Protein AF-E8N822-F1 (afdb_monomer_lite)

Secondary structure (DSSP, 8-state):
--HHHHHHHHHHHHHHHHHHHHHHHHHTTTTHHHHHHHHHHHHHHTTGGGT-HHHHHHHHHHHHHHHHHHHH-GGGGHHHHHHHHHHHHHHHHTHHHHH-TTTTHHHHHHHHHHHHHHHHHHHHHHHHTT--HHHHHHHHHHHHHHHHHHHHHHHHHHHHHHTSPPPPP-PPP------

Foldseek 3Di:
DDPLVVLLVLLLVLLVVLLVLLLVVLVCLLVVLVVLVVVLVVCVVVVVCVVCVPVSVQSVVVNVVVVVCCVPPVCVSVVSNVVSVVSNVLSVLSVCCNVPVLVSVVSLVVLLVVLVVQLCCLVVVCVVVVHDPVVSVVSNVSSVVSNVSSVSSNVSSVVSVVVDPPDDPPPPDPPPPDD

Radius of gyration: 23.35 Å; chains: 1; bounding box: 50×26×95 Å

Structure (mmCIF, N/CA/C/O backbone):
data_AF-E8N822-F1
#
_entry.id   AF-E8N822-F1
#
loop_
_atom_site.group_PDB
_atom_site.id
_atom_site.type_symbol
_atom_site.label_atom_id
_atom_site.label_alt_id
_atom_site.label_comp_id
_atom_site.label_asym_id
_atom_site.label_entity_id
_atom_site.label_seq_id
_atom_site.pdbx_PDB_ins_code
_atom_site.Cartn_x
_atom_site.Cartn_y
_atom_site.Cartn_z
_atom_site.occupancy
_atom_site.B_iso_or_equiv
_atom_site.auth_seq_id
_atom_site.auth_comp_id
_atom_site.auth_asym_id
_atom_site.auth_atom_id
_atom_site.pdbx_PDB_model_num
ATOM 1 N N . MET A 1 1 ? -30.751 -0.543 17.422 1.00 50.28 1 MET A N 1
ATOM 2 C CA . MET A 1 1 ? -29.378 -1.079 17.249 1.00 50.28 1 MET A CA 1
ATOM 3 C C . MET A 1 1 ? -28.447 -0.326 18.184 1.00 50.28 1 MET A C 1
ATOM 5 O O . MET A 1 1 ? -28.444 0.896 18.144 1.00 50.28 1 MET A O 1
ATOM 9 N N . THR A 1 2 ? -27.696 -1.016 19.039 1.00 60.34 2 THR A N 1
ATOM 10 C CA . THR A 1 2 ? -26.709 -0.385 19.929 1.00 60.34 2 THR A CA 1
ATOM 11 C C . THR A 1 2 ? -25.609 0.309 19.102 1.00 60.34 2 THR A C 1
ATOM 13 O O . THR A 1 2 ? -25.204 -0.184 18.046 1.00 60.34 2 THR A O 1
ATOM 16 N N . LEU A 1 3 ? -25.144 1.486 19.539 1.00 70.12 3 LEU A N 1
ATOM 17 C CA . LEU A 1 3 ? -24.148 2.295 18.813 1.00 70.12 3 LEU A CA 1
ATOM 18 C C . LEU A 1 3 ? -22.791 1.580 18.656 1.00 70.12 3 LEU A C 1
ATOM 20 O O . LEU A 1 3 ? -22.119 1.754 17.639 1.00 70.12 3 LEU A O 1
ATOM 24 N N . ALA A 1 4 ? -22.407 0.743 19.624 1.00 82.50 4 ALA A N 1
ATOM 25 C CA . ALA A 1 4 ? -21.110 0.064 19.639 1.00 82.50 4 ALA A CA 1
ATOM 26 C C . ALA A 1 4 ? -20.938 -0.983 18.510 1.00 82.50 4 ALA A C 1
ATOM 28 O O . ALA A 1 4 ? -19.967 -0.868 17.759 1.00 82.50 4 ALA A O 1
ATOM 29 N N . PRO A 1 5 ? -21.871 -1.932 18.271 1.00 88.88 5 PRO A N 1
ATOM 30 C CA . PRO A 1 5 ? -21.786 -2.845 17.124 1.00 88.88 5 PRO A CA 1
ATOM 31 C C . PRO A 1 5 ? -21.803 -2.148 15.760 1.00 88.88 5 PRO A C 1
ATOM 33 O O . PRO A 1 5 ? -21.161 -2.605 14.814 1.00 88.88 5 PRO A O 1
ATOM 36 N N . ALA A 1 6 ? -2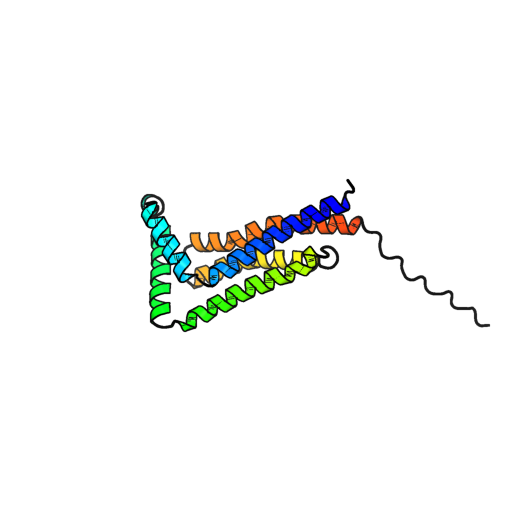2.530 -1.033 15.631 1.00 91.44 6 ALA A N 1
ATOM 37 C CA . ALA A 1 6 ? -22.542 -0.254 14.396 1.00 91.44 6 ALA A CA 1
ATOM 38 C C . ALA A 1 6 ? -21.181 0.412 14.129 1.00 91.44 6 ALA A C 1
ATOM 40 O O . ALA A 1 6 ? -20.682 0.335 13.007 1.00 91.44 6 ALA A O 1
ATOM 41 N N . LEU A 1 7 ? -20.558 1.008 15.152 1.00 93.56 7 LEU A N 1
ATOM 42 C CA . LEU A 1 7 ? -19.207 1.573 15.057 1.00 93.56 7 LEU A CA 1
ATOM 43 C C . LEU A 1 7 ? -18.169 0.497 14.733 1.00 93.56 7 LEU A C 1
ATOM 45 O O . LEU A 1 7 ? -17.368 0.690 13.824 1.00 93.56 7 LEU A O 1
ATOM 49 N N . LEU A 1 8 ? -18.223 -0.650 15.414 1.00 95.56 8 LEU A N 1
ATOM 50 C CA . LEU A 1 8 ? -17.281 -1.746 15.194 1.00 95.56 8 LEU A CA 1
ATOM 51 C C . LEU A 1 8 ? -17.330 -2.273 13.754 1.00 95.56 8 LEU A C 1
ATOM 53 O O . LEU A 1 8 ? -16.283 -2.485 13.148 1.00 95.56 8 LEU A O 1
ATOM 57 N N . ARG A 1 9 ? -18.527 -2.419 13.169 1.00 96.19 9 ARG A N 1
ATOM 58 C CA . ARG A 1 9 ? -18.675 -2.803 11.753 1.00 96.19 9 ARG A CA 1
ATOM 59 C C . ARG A 1 9 ? -18.044 -1.788 10.803 1.00 96.19 9 ARG A C 1
ATOM 61 O O . ARG A 1 9 ? -17.360 -2.190 9.871 1.00 96.19 9 ARG A O 1
ATOM 68 N N . ARG A 1 10 ? -18.238 -0.489 11.047 1.00 97.44 10 ARG A N 1
ATOM 69 C CA . ARG A 1 10 ? -17.645 0.577 10.222 1.00 97.44 10 ARG A CA 1
ATOM 70 C C . ARG A 1 10 ? -16.120 0.601 10.319 1.00 97.44 10 ARG A C 1
ATOM 72 O O . ARG A 1 10 ? -15.458 0.713 9.295 1.00 97.44 10 ARG A O 1
ATOM 79 N N . ILE A 1 11 ? -15.575 0.441 11.528 1.00 98.06 11 ILE A N 1
ATOM 80 C CA . ILE A 1 11 ? -14.126 0.326 11.754 1.00 98.06 11 ILE A CA 1
ATOM 81 C C . ILE A 1 11 ? -13.578 -0.863 10.965 1.00 98.06 11 ILE A C 1
ATOM 83 O O . ILE A 1 11 ? -12.678 -0.689 10.152 1.00 98.06 11 ILE A O 1
ATOM 87 N N . ARG A 1 12 ? -14.164 -2.053 11.146 1.00 98.25 12 ARG A N 1
ATOM 88 C CA . ARG A 1 12 ? -13.728 -3.273 10.455 1.00 98.25 12 ARG A CA 1
ATOM 89 C C . ARG A 1 12 ? -13.819 -3.154 8.941 1.00 98.25 12 ARG A C 1
ATOM 91 O O . ARG A 1 12 ? -12.905 -3.601 8.268 1.00 98.25 12 ARG A O 1
ATOM 98 N N . PHE A 1 13 ? -14.865 -2.520 8.414 1.00 98.50 13 PHE A N 1
ATOM 99 C CA . PHE A 1 13 ? -14.980 -2.259 6.980 1.00 98.50 13 PHE A CA 1
ATOM 100 C C . PHE A 1 13 ? -13.834 -1.378 6.468 1.00 98.50 13 PHE A C 1
ATOM 102 O O . PHE A 1 13 ? -13.158 -1.757 5.519 1.00 98.50 13 PHE A O 1
ATOM 109 N N . CYS A 1 14 ? -13.554 -0.248 7.125 1.00 98.56 14 CYS A N 1
ATOM 110 C CA . CYS A 1 14 ? -12.437 0.618 6.740 1.00 98.56 14 CYS A CA 1
ATOM 111 C C . CYS A 1 14 ? -11.086 -0.102 6.807 1.00 98.56 14 CYS A C 1
ATOM 113 O O . CYS A 1 14 ? -10.284 0.019 5.887 1.00 98.56 14 CYS A O 1
ATOM 115 N N . LEU A 1 15 ? -10.842 -0.874 7.868 1.00 98.56 15 LEU A N 1
ATOM 116 C CA . LEU A 1 15 ? -9.611 -1.652 8.003 1.00 98.56 15 LEU A CA 1
ATOM 117 C C . LEU A 1 15 ? -9.520 -2.764 6.950 1.00 98.56 15 LEU A C 1
ATOM 119 O O . LEU A 1 15 ? -8.447 -2.984 6.404 1.00 98.56 15 LEU A O 1
ATOM 123 N N . ALA A 1 16 ? -10.632 -3.423 6.617 1.00 98.44 16 ALA A N 1
ATOM 124 C CA . ALA A 1 16 ? -10.675 -4.449 5.579 1.00 98.44 16 ALA A CA 1
ATOM 125 C C . ALA A 1 16 ? -10.363 -3.880 4.189 1.00 98.44 16 ALA A C 1
ATOM 127 O O . ALA A 1 16 ? -9.648 -4.524 3.431 1.00 98.44 16 ALA A O 1
ATOM 128 N N . VAL A 1 17 ? -10.832 -2.667 3.872 1.00 98.31 17 VAL A N 1
ATOM 129 C CA . VAL A 1 17 ? -10.461 -1.968 2.628 1.00 98.31 17 VAL A CA 1
ATOM 130 C C . VAL A 1 17 ? -8.947 -1.755 2.554 1.00 98.31 17 VAL A C 1
ATOM 132 O O . VAL A 1 17 ? -8.344 -2.035 1.522 1.00 98.31 17 VAL A O 1
ATOM 135 N N . VAL A 1 18 ? -8.319 -1.317 3.650 1.00 98.38 18 VAL A N 1
ATOM 136 C CA . VAL A 1 18 ? -6.859 -1.113 3.711 1.00 98.38 18 VAL A CA 1
ATOM 137 C C . VAL A 1 18 ? -6.110 -2.437 3.570 1.00 98.38 18 VAL A C 1
ATOM 139 O O . VAL A 1 18 ? -5.176 -2.527 2.781 1.00 98.38 18 VAL A O 1
ATOM 142 N N . VAL A 1 19 ? -6.541 -3.475 4.292 1.00 98.56 19 VAL A N 1
ATOM 143 C CA . VAL A 1 19 ? -5.959 -4.822 4.202 1.00 98.56 19 VAL A CA 1
ATOM 144 C C . VAL A 1 19 ? -6.061 -5.363 2.782 1.00 98.56 19 VAL A C 1
ATOM 146 O O . VAL A 1 19 ? -5.067 -5.840 2.252 1.00 98.56 19 VAL A O 1
ATOM 149 N N . LEU A 1 20 ? -7.223 -5.248 2.136 1.00 98.25 20 LEU A N 1
ATOM 150 C CA . LEU A 1 20 ? -7.397 -5.703 0.760 1.00 98.25 20 LEU A CA 1
ATOM 151 C C . LEU A 1 20 ? -6.499 -4.927 -0.208 1.00 98.25 20 LEU A C 1
ATOM 153 O O . LEU A 1 20 ? -5.875 -5.542 -1.063 1.00 98.25 20 LEU A O 1
ATOM 157 N N . GLY A 1 21 ? -6.385 -3.606 -0.048 1.00 97.56 21 GLY A N 1
ATOM 158 C CA . GLY A 1 21 ? -5.472 -2.789 -0.849 1.00 97.56 21 GLY A CA 1
ATOM 159 C C . GLY A 1 21 ? -4.012 -3.222 -0.701 1.00 97.56 21 GLY A C 1
ATOM 160 O O . GLY A 1 21 ? -3.321 -3.379 -1.703 1.00 97.56 21 GLY A O 1
ATOM 161 N N . LEU A 1 22 ? -3.561 -3.490 0.529 1.00 97.94 22 LEU A N 1
ATOM 162 C CA . LEU A 1 22 ? -2.219 -4.016 0.801 1.00 97.94 22 LEU A CA 1
ATOM 163 C C . LEU A 1 22 ? -2.006 -5.402 0.185 1.00 97.94 22 LEU A C 1
ATOM 165 O O . LEU A 1 22 ? -0.950 -5.651 -0.384 1.00 97.94 22 LEU A O 1
ATOM 169 N N . LEU A 1 23 ? -2.996 -6.294 0.281 1.00 98.06 23 LEU A N 1
ATOM 170 C CA . LEU A 1 23 ? -2.918 -7.629 -0.313 1.00 98.06 23 LEU A CA 1
ATOM 171 C C . LEU A 1 23 ? -2.823 -7.554 -1.835 1.00 98.06 23 LEU A C 1
ATOM 173 O O . LEU A 1 23 ? -1.942 -8.186 -2.401 1.00 98.06 23 LEU A O 1
ATOM 177 N N . VAL A 1 24 ? -3.688 -6.769 -2.485 1.00 96.50 24 VAL A N 1
ATOM 178 C CA . VAL A 1 24 ? -3.646 -6.586 -3.943 1.00 96.50 24 VAL A CA 1
ATOM 179 C C . VAL A 1 24 ? -2.300 -5.994 -4.345 1.00 96.50 24 VAL A C 1
ATOM 181 O O . VAL A 1 24 ? -1.595 -6.619 -5.122 1.00 96.50 24 VAL A O 1
ATOM 184 N N . SER A 1 25 ? -1.898 -4.872 -3.742 1.00 93.56 25 SER A N 1
ATOM 185 C CA . SER A 1 25 ? -0.617 -4.212 -4.032 1.00 93.56 25 SER A CA 1
ATOM 186 C C . SER A 1 25 ? 0.600 -5.111 -3.795 1.00 93.56 25 SER A C 1
ATOM 188 O O . SER A 1 25 ? 1.599 -4.990 -4.499 1.00 93.56 25 SER A O 1
ATOM 190 N N . GLY A 1 26 ? 0.553 -5.977 -2.781 1.00 95.19 26 GLY A N 1
ATOM 191 C CA . GLY A 1 26 ? 1.619 -6.931 -2.495 1.00 95.19 26 GLY A CA 1
ATOM 192 C C . GLY A 1 26 ? 1.659 -8.060 -3.516 1.00 95.19 26 GLY A C 1
ATOM 193 O O . GLY A 1 26 ? 2.717 -8.364 -4.052 1.00 95.19 26 GLY A O 1
ATOM 194 N N . VAL A 1 27 ? 0.510 -8.667 -3.812 1.00 96.38 27 VAL A N 1
ATOM 195 C CA . VAL A 1 27 ? 0.423 -9.811 -4.729 1.00 96.38 27 VAL A CA 1
ATOM 196 C C . VAL A 1 27 ? 0.798 -9.421 -6.157 1.00 96.38 27 VAL A C 1
ATOM 198 O O . VAL A 1 27 ? 1.497 -10.194 -6.804 1.00 96.38 27 VAL A O 1
ATOM 201 N N . THR A 1 28 ? 0.430 -8.222 -6.619 1.00 94.62 28 THR A N 1
ATOM 202 C CA . THR A 1 28 ? 0.793 -7.706 -7.955 1.00 94.62 28 THR A CA 1
ATOM 203 C C . THR A 1 28 ? 2.304 -7.533 -8.147 1.00 94.62 28 THR A C 1
ATOM 205 O O . THR A 1 28 ? 2.795 -7.492 -9.270 1.00 94.62 28 THR A O 1
ATOM 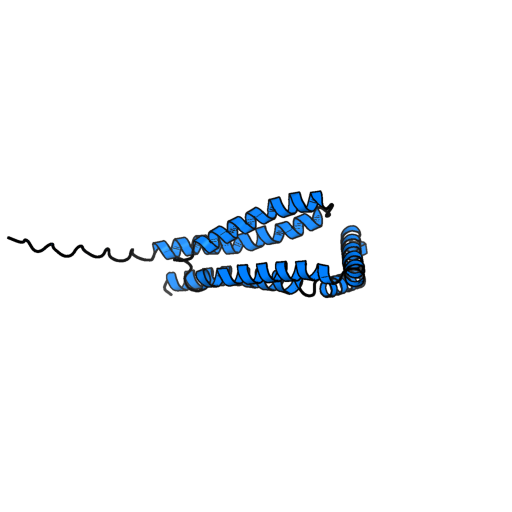208 N N . ALA A 1 29 ? 3.087 -7.464 -7.063 1.00 94.38 29 ALA A N 1
ATOM 209 C CA . ALA A 1 29 ? 4.543 -7.373 -7.162 1.00 94.38 29 ALA A CA 1
ATOM 210 C C . ALA A 1 29 ? 5.220 -8.714 -7.513 1.00 94.38 29 ALA A C 1
ATOM 212 O O . ALA A 1 29 ? 6.372 -8.692 -7.942 1.00 94.38 29 ALA A O 1
ATOM 213 N N . PHE A 1 30 ? 4.532 -9.857 -7.371 1.00 94.56 30 PHE A N 1
ATOM 214 C CA . PHE A 1 30 ? 5.069 -11.162 -7.781 1.00 94.56 30 PHE A CA 1
ATOM 215 C C . PHE A 1 30 ? 5.125 -11.304 -9.316 1.00 94.56 30 PHE A C 1
ATOM 217 O O . PHE A 1 30 ? 6.220 -11.491 -9.844 1.00 94.56 30 PHE A O 1
ATOM 224 N N . PRO A 1 31 ? 4.011 -11.173 -10.068 1.00 95.12 31 PRO A N 1
ATOM 225 C CA . PRO A 1 31 ? 4.012 -11.251 -11.530 1.00 95.12 31 PRO A CA 1
ATOM 226 C C . PRO A 1 31 ? 4.178 -9.868 -12.186 1.00 95.12 31 PRO A C 1
ATOM 228 O O . PRO A 1 31 ? 3.517 -9.567 -13.180 1.00 95.12 31 PRO A O 1
ATOM 231 N N . LEU A 1 32 ? 5.020 -8.990 -11.621 1.00 94.38 32 LEU A N 1
ATOM 232 C CA . LEU A 1 32 ? 5.131 -7.592 -12.065 1.00 94.38 32 LEU A CA 1
ATOM 233 C C . LEU A 1 32 ? 5.414 -7.481 -13.572 1.00 94.38 32 LEU A C 1
ATOM 235 O O . LEU A 1 32 ? 4.883 -6.602 -14.250 1.00 94.38 32 LEU A O 1
ATOM 239 N N . ARG A 1 33 ? 6.251 -8.378 -14.100 1.00 94.31 33 ARG A N 1
ATOM 240 C CA . ARG A 1 33 ? 6.618 -8.413 -15.517 1.00 94.31 33 ARG A CA 1
ATOM 241 C C . ARG A 1 33 ? 5.420 -8.777 -16.391 1.00 94.31 33 ARG A C 1
ATOM 243 O O . ARG A 1 33 ? 5.134 -8.079 -17.363 1.00 94.31 33 ARG A O 1
ATOM 250 N N . GLU A 1 34 ? 4.726 -9.857 -16.055 1.00 93.94 34 GLU A N 1
ATOM 251 C CA . GLU A 1 34 ? 3.576 -10.356 -16.804 1.00 93.94 34 GLU A CA 1
ATOM 252 C C . GLU A 1 34 ? 2.417 -9.356 -16.756 1.00 93.94 34 GLU A C 1
ATOM 254 O O . GLU A 1 34 ? 1.812 -9.062 -17.788 1.00 93.94 34 GLU A O 1
ATOM 259 N N . GLU A 1 35 ? 2.149 -8.775 -15.585 1.00 93.44 35 GLU A N 1
ATOM 260 C CA . GLU A 1 35 ? 1.125 -7.744 -15.413 1.00 93.44 35 GLU A CA 1
ATOM 261 C C . GLU A 1 35 ? 1.439 -6.487 -16.226 1.00 93.44 35 GLU A C 1
ATOM 263 O O . GLU A 1 35 ? 0.547 -5.938 -16.877 1.00 93.44 35 GLU A O 1
ATOM 268 N N . LEU A 1 36 ? 2.701 -6.047 -16.254 1.00 93.81 36 LEU A N 1
ATOM 269 C CA . LEU A 1 36 ? 3.085 -4.877 -17.037 1.00 93.81 36 LEU A CA 1
ATOM 270 C C . LEU A 1 36 ? 3.061 -5.156 -18.546 1.00 93.81 36 LEU A C 1
ATOM 272 O O . LEU A 1 36 ? 2.635 -4.290 -19.311 1.00 93.81 36 LEU A O 1
ATOM 276 N N . SER A 1 37 ? 3.444 -6.362 -18.981 1.00 92.69 37 SER A N 1
ATOM 277 C CA . SER A 1 37 ? 3.291 -6.786 -20.379 1.00 92.69 37 SER A CA 1
ATOM 278 C C . SER A 1 37 ? 1.821 -6.777 -20.794 1.00 92.69 37 SER A C 1
ATOM 280 O O . SER A 1 37 ? 1.480 -6.250 -21.850 1.00 92.69 37 SER A O 1
ATOM 282 N N . PHE A 1 38 ? 0.931 -7.296 -19.947 1.00 93.75 38 PHE A N 1
ATOM 283 C CA . PHE A 1 38 ? -0.506 -7.239 -20.196 1.00 93.75 38 PHE A CA 1
ATOM 284 C C . PHE A 1 38 ? -1.015 -5.790 -20.260 1.00 93.75 38 PHE A C 1
ATOM 286 O O . PHE A 1 38 ? -1.751 -5.430 -21.180 1.00 93.75 38 PHE A O 1
ATOM 293 N N . ALA A 1 39 ? -0.591 -4.930 -19.329 1.00 91.44 39 ALA A N 1
ATOM 294 C CA . ALA A 1 39 ? -0.966 -3.517 -19.319 1.00 91.44 39 ALA A CA 1
ATOM 295 C C . ALA A 1 39 ? -0.507 -2.787 -20.592 1.00 91.44 39 ALA A C 1
ATOM 297 O O . ALA A 1 39 ? -1.283 -2.025 -21.172 1.00 91.44 39 ALA A O 1
ATOM 298 N N . ARG A 1 40 ? 0.717 -3.050 -21.064 1.00 92.88 40 ARG A N 1
ATOM 299 C CA . ARG A 1 40 ? 1.233 -2.545 -22.344 1.00 92.88 40 ARG A CA 1
ATOM 300 C C . ARG A 1 40 ? 0.309 -2.919 -23.500 1.00 92.88 40 ARG A C 1
ATOM 302 O O . ARG A 1 40 ? -0.083 -2.048 -24.279 1.00 92.88 40 ARG A O 1
ATOM 309 N N . ASP A 1 41 ? -0.051 -4.194 -23.601 1.00 91.81 41 ASP A N 1
ATOM 310 C CA . ASP A 1 41 ? -0.854 -4.706 -24.711 1.00 91.81 41 ASP A CA 1
ATOM 311 C C . 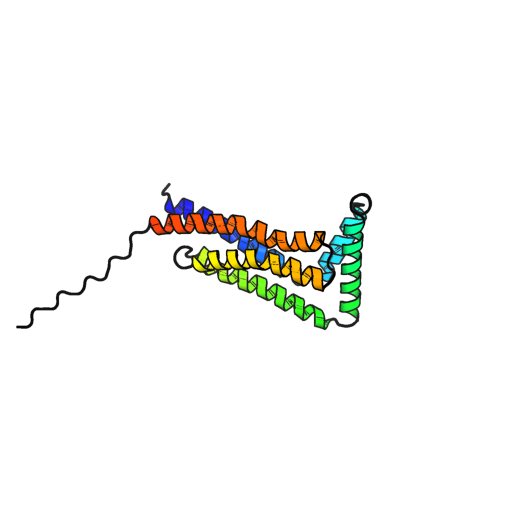ASP A 1 41 ? -2.264 -4.090 -24.704 1.00 91.81 41 ASP A C 1
ATOM 313 O O . ASP A 1 41 ? -2.782 -3.692 -25.751 1.00 91.81 41 ASP A O 1
ATOM 317 N N . VAL A 1 42 ? -2.859 -3.909 -23.521 1.00 93.25 42 VAL A N 1
ATOM 318 C CA . VAL A 1 42 ? -4.146 -3.215 -23.350 1.00 93.25 42 VAL A CA 1
ATOM 319 C C . VAL A 1 42 ? -4.054 -1.740 -23.755 1.00 93.25 42 VAL A C 1
ATOM 321 O O . VAL A 1 42 ? -4.920 -1.249 -24.482 1.00 93.25 42 VAL A O 1
ATOM 324 N N . LEU A 1 43 ? -3.011 -1.018 -23.333 1.00 92.12 43 LEU A N 1
ATOM 325 C CA . LEU A 1 43 ? -2.820 0.393 -23.698 1.00 92.12 43 LEU A CA 1
ATOM 326 C C . LEU A 1 43 ? -2.679 0.585 -25.214 1.00 92.12 43 LEU A C 1
ATOM 328 O O . LEU A 1 43 ? -3.201 1.566 -25.756 1.00 92.12 43 LEU A O 1
ATOM 332 N N . ALA A 1 44 ? -2.012 -0.351 -25.893 1.00 89.44 44 ALA A N 1
ATOM 333 C CA . ALA A 1 44 ? -1.899 -0.367 -27.346 1.00 89.44 44 ALA A CA 1
ATOM 334 C C . ALA A 1 44 ? -3.259 -0.613 -28.021 1.00 89.44 44 ALA A C 1
ATOM 336 O O . ALA A 1 44 ? -3.643 0.145 -28.912 1.00 89.44 44 ALA A O 1
ATOM 337 N N . GLN A 1 45 ? -4.024 -1.611 -27.564 1.00 92.12 45 GLN A N 1
ATOM 338 C CA . GLN A 1 45 ? -5.352 -1.933 -28.111 1.00 92.12 45 GLN A CA 1
ATOM 339 C C . GLN A 1 45 ? -6.356 -0.786 -27.955 1.00 92.12 45 GLN A C 1
ATOM 341 O O . GLN A 1 45 ? -7.152 -0.526 -28.855 1.00 92.12 45 GLN A O 1
ATOM 346 N N . LEU A 1 46 ? -6.306 -0.074 -26.828 1.00 92.44 46 LEU A N 1
ATOM 347 C CA . LEU A 1 46 ? -7.175 1.069 -26.546 1.00 92.44 46 LEU A CA 1
ATOM 348 C C . LEU A 1 46 ? -6.702 2.376 -27.207 1.00 92.44 46 LEU A C 1
ATOM 350 O O . LEU A 1 46 ? -7.337 3.413 -27.027 1.00 92.44 46 LEU A O 1
ATOM 354 N N . ASN A 1 47 ? -5.595 2.349 -27.958 1.00 89.50 47 ASN A N 1
ATOM 355 C CA . ASN A 1 47 ? -4.980 3.512 -28.600 1.00 89.50 47 ASN A CA 1
ATOM 356 C C . ASN A 1 47 ? -4.761 4.700 -27.637 1.00 89.50 47 ASN A C 1
ATOM 358 O O . ASN A 1 47 ? -4.888 5.871 -28.014 1.00 89.50 47 ASN A O 1
ATOM 362 N N . VAL A 1 48 ? -4.409 4.413 -26.376 1.00 89.50 48 VAL A N 1
ATOM 363 C CA . VAL A 1 48 ? -4.205 5.443 -25.336 1.00 89.50 48 VAL A CA 1
ATOM 364 C C . VAL A 1 48 ? -3.062 6.387 -25.708 1.00 89.50 48 VAL A C 1
ATOM 366 O O . VAL A 1 48 ? -3.075 7.556 -25.326 1.00 89.50 48 VAL A O 1
ATOM 369 N N . GLY A 1 49 ? -2.113 5.918 -26.524 1.00 86.62 49 GLY A N 1
ATOM 370 C CA . GLY A 1 49 ? -0.992 6.716 -27.023 1.00 86.62 49 GLY A CA 1
ATOM 371 C C . GLY A 1 49 ? -1.416 7.948 -27.829 1.00 86.62 49 GLY A C 1
ATOM 372 O O . GLY A 1 49 ? -0.659 8.911 -27.887 1.00 86.62 49 GLY A O 1
ATOM 373 N N . SER A 1 50 ? -2.633 7.966 -28.383 1.00 88.50 50 SER A N 1
ATOM 374 C CA . SER A 1 50 ? -3.187 9.147 -29.062 1.00 88.50 50 SER A CA 1
ATOM 375 C C . SER A 1 50 ? -3.547 10.294 -28.108 1.00 88.50 50 SER A C 1
ATOM 377 O O . SER A 1 50 ? -3.541 11.453 -28.517 1.00 88.50 50 SER A O 1
ATOM 379 N N . VAL A 1 51 ? -3.829 9.987 -26.837 1.00 91.06 51 VAL A N 1
ATOM 380 C CA . VAL A 1 51 ? -4.241 10.960 -25.811 1.00 91.06 51 VAL A CA 1
ATOM 381 C C . VAL A 1 51 ? -3.115 11.221 -24.811 1.00 91.06 51 VAL A C 1
ATOM 383 O O . VAL A 1 51 ? -2.869 12.363 -24.432 1.00 91.06 51 VAL A O 1
ATOM 386 N N . LEU A 1 52 ? -2.412 10.168 -24.384 1.00 91.56 52 LEU A N 1
ATOM 387 C CA . LEU A 1 52 ? -1.353 10.212 -23.374 1.00 91.56 52 LEU A CA 1
ATOM 388 C C . LEU A 1 52 ? -0.075 9.517 -23.882 1.00 91.56 52 LEU A C 1
ATOM 390 O O . LEU A 1 52 ? 0.344 8.502 -23.316 1.00 91.56 52 LEU A O 1
ATOM 394 N N . PRO A 1 53 ? 0.586 10.058 -24.924 1.00 91.31 53 PRO A N 1
ATOM 395 C CA . PRO A 1 53 ? 1.755 9.426 -25.540 1.00 91.31 53 PRO A CA 1
ATOM 396 C C . PRO A 1 53 ? 2.903 9.206 -24.548 1.00 91.31 53 PRO A C 1
ATOM 398 O O . PRO A 1 53 ? 3.542 8.158 -24.570 1.00 91.31 53 PRO A O 1
ATOM 401 N N . GLY A 1 54 ? 3.129 10.149 -23.626 1.00 91.25 54 GLY A N 1
ATOM 402 C CA . GLY A 1 54 ? 4.183 10.031 -22.613 1.00 91.25 54 GLY A CA 1
ATOM 403 C C . GLY A 1 54 ? 3.946 8.907 -21.599 1.00 91.25 54 GLY A C 1
ATOM 404 O O . GLY A 1 54 ? 4.901 8.261 -21.177 1.00 91.25 54 GLY A O 1
ATOM 405 N N . ALA A 1 55 ? 2.687 8.634 -21.238 1.00 89.38 55 ALA A N 1
ATOM 406 C CA . ALA A 1 55 ? 2.356 7.551 -20.312 1.00 89.38 55 ALA A CA 1
ATOM 407 C C . ALA A 1 55 ? 2.576 6.180 -20.963 1.00 89.38 55 ALA A C 1
ATOM 409 O O . ALA A 1 55 ? 3.189 5.307 -20.357 1.00 89.38 55 ALA A O 1
ATOM 410 N N . VAL A 1 56 ? 2.135 6.016 -22.215 1.00 93.19 56 VAL A N 1
ATOM 411 C CA . VAL A 1 56 ? 2.357 4.778 -22.978 1.00 93.19 56 VAL A CA 1
ATOM 412 C C . VAL A 1 56 ? 3.843 4.554 -23.235 1.00 93.19 56 VAL A C 1
ATOM 414 O O . VAL A 1 56 ? 4.331 3.448 -23.025 1.00 93.19 56 VAL A O 1
ATOM 417 N N . TRP A 1 57 ? 4.582 5.601 -23.616 1.00 94.25 57 TRP A N 1
ATOM 418 C CA . TRP A 1 57 ? 6.033 5.508 -23.775 1.00 94.25 57 TRP A CA 1
ATOM 419 C C . TRP A 1 57 ? 6.717 5.046 -22.485 1.00 94.25 57 TRP A C 1
ATOM 421 O O . TRP A 1 57 ? 7.539 4.135 -22.527 1.00 94.25 57 TRP A O 1
ATOM 431 N N . TRP A 1 58 ? 6.347 5.623 -21.338 1.00 95.00 58 TRP A N 1
ATOM 432 C CA . TRP A 1 58 ? 6.929 5.237 -20.055 1.00 95.00 58 TRP A CA 1
ATOM 433 C C . TRP A 1 58 ? 6.616 3.783 -19.687 1.00 95.00 58 TRP A C 1
ATOM 435 O O . TRP A 1 58 ? 7.518 3.052 -19.292 1.00 95.00 58 TRP A O 1
ATOM 445 N N . VAL A 1 59 ? 5.370 3.332 -19.869 1.00 94.50 59 VAL A N 1
ATOM 446 C CA . VAL A 1 59 ? 4.993 1.928 -19.624 1.00 94.50 59 VAL A CA 1
ATOM 447 C C . VAL A 1 59 ? 5.793 0.977 -20.516 1.00 94.50 59 VAL A C 1
ATOM 449 O O . VAL A 1 59 ? 6.314 -0.018 -20.015 1.00 94.50 59 VAL A O 1
ATOM 452 N N . ASN A 1 60 ? 5.956 1.302 -21.803 1.00 95.19 60 ASN A N 1
ATOM 453 C CA . ASN A 1 60 ? 6.777 0.511 -22.724 1.00 95.19 60 ASN A CA 1
ATOM 454 C C . ASN A 1 60 ? 8.237 0.454 -22.265 1.00 95.19 60 ASN A C 1
ATOM 456 O O . ASN A 1 60 ? 8.814 -0.627 -22.206 1.00 95.19 60 ASN A O 1
ATOM 460 N N . HIS A 1 61 ? 8.805 1.598 -21.878 1.00 96.00 61 HIS A N 1
ATOM 461 C CA . HIS A 1 61 ? 10.183 1.692 -21.409 1.00 96.00 61 HIS A CA 1
ATOM 462 C C . HIS A 1 61 ? 10.434 0.834 -20.159 1.00 96.00 61 HIS A C 1
ATOM 464 O O . HIS A 1 61 ? 11.439 0.129 -20.076 1.00 96.00 61 HIS A O 1
ATOM 470 N N . VAL A 1 62 ? 9.506 0.846 -19.196 1.00 96.06 62 VAL A N 1
ATOM 471 C CA . VAL A 1 62 ? 9.604 -0.000 -17.997 1.00 96.06 62 VAL A CA 1
ATOM 472 C C . VAL A 1 62 ? 9.443 -1.481 -18.359 1.00 96.06 62 VAL A C 1
ATOM 474 O O . VAL A 1 62 ? 10.205 -2.300 -17.852 1.00 96.06 62 VAL A O 1
ATOM 477 N N . ALA A 1 63 ? 8.511 -1.835 -19.252 1.00 96.06 63 ALA A N 1
ATOM 478 C CA . ALA A 1 63 ? 8.318 -3.216 -19.702 1.00 96.06 63 ALA A CA 1
ATOM 479 C C . ALA A 1 63 ? 9.577 -3.782 -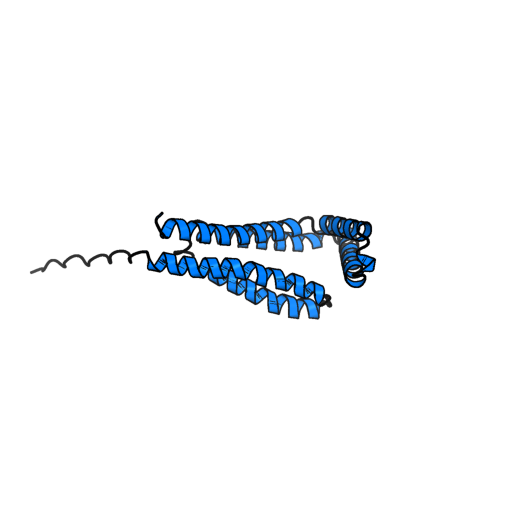20.380 1.00 96.06 63 ALA A C 1
ATOM 481 O O . ALA A 1 63 ? 10.036 -4.859 -20.009 1.00 96.06 63 ALA A O 1
ATOM 482 N N . GLU A 1 64 ? 10.188 -3.023 -21.293 1.00 96.50 64 GLU A N 1
ATOM 483 C CA . GLU A 1 64 ? 11.458 -3.381 -21.938 1.00 96.50 64 GLU A CA 1
ATOM 484 C C . GLU A 1 64 ? 12.588 -3.568 -20.913 1.00 96.50 64 GLU A C 1
ATOM 486 O O . GLU A 1 64 ? 13.356 -4.528 -20.994 1.00 96.50 64 GLU A O 1
ATOM 491 N N . GLY A 1 65 ? 12.670 -2.686 -19.911 1.00 96.12 65 GLY A N 1
ATOM 492 C CA . GLY A 1 65 ? 13.650 -2.792 -18.829 1.00 96.12 65 GLY A CA 1
ATOM 493 C C . GLY A 1 65 ? 13.468 -4.047 -17.969 1.00 96.12 65 GLY A C 1
ATOM 494 O O . GLY A 1 65 ? 14.457 -4.698 -17.617 1.00 96.12 65 GLY A O 1
ATOM 495 N N . LEU A 1 66 ? 12.223 -4.413 -17.650 1.00 96.50 66 LEU A N 1
ATOM 496 C CA . LEU A 1 66 ? 11.911 -5.648 -16.925 1.00 96.50 66 LEU A CA 1
ATOM 497 C C . LEU A 1 66 ? 12.248 -6.890 -17.755 1.00 96.50 66 LEU A C 1
ATOM 499 O O . LEU A 1 66 ? 12.847 -7.817 -17.214 1.00 96.50 66 LEU A O 1
ATOM 503 N N . ASP A 1 67 ? 11.923 -6.900 -19.050 1.00 97.00 67 ASP A N 1
ATOM 504 C CA . ASP A 1 67 ? 12.246 -8.004 -19.959 1.00 97.00 67 ASP A CA 1
ATOM 505 C C . ASP A 1 67 ? 13.762 -8.222 -20.062 1.00 97.00 67 ASP A C 1
ATOM 507 O O . ASP A 1 67 ? 14.246 -9.326 -19.801 1.00 97.00 67 ASP A O 1
ATOM 511 N N . ALA A 1 68 ? 14.523 -7.161 -20.346 1.00 97.81 68 ALA A N 1
ATOM 512 C CA . ALA A 1 68 ? 15.979 -7.232 -20.458 1.00 97.81 68 ALA A CA 1
ATOM 513 C C . ALA A 1 68 ? 16.647 -7.657 -19.138 1.00 97.81 68 ALA A C 1
ATOM 515 O O . ALA A 1 68 ? 17.601 -8.438 -19.133 1.00 97.81 68 ALA A O 1
ATOM 516 N N . THR A 1 69 ? 16.136 -7.176 -17.999 1.00 97.38 69 THR A N 1
ATOM 517 C CA . THR A 1 69 ? 16.656 -7.555 -16.677 1.00 97.38 69 THR A CA 1
ATOM 518 C C . THR A 1 69 ? 16.321 -9.001 -16.338 1.00 97.38 69 THR A C 1
ATOM 520 O O . THR A 1 69 ? 17.167 -9.698 -15.789 1.00 97.38 69 THR A O 1
ATOM 523 N N . ALA A 1 70 ? 15.120 -9.478 -16.663 1.00 95.81 70 ALA A N 1
ATOM 524 C CA . ALA A 1 70 ? 14.728 -10.861 -16.413 1.00 95.81 70 ALA A CA 1
ATOM 525 C C . ALA A 1 70 ? 15.550 -11.853 -17.252 1.00 95.81 70 ALA A C 1
ATOM 527 O O . ALA A 1 70 ? 15.868 -12.937 -16.768 1.00 95.81 70 ALA A O 1
ATOM 528 N N . GLU A 1 71 ? 15.919 -11.479 -18.481 1.00 97.19 71 GLU A N 1
ATOM 529 C CA . GLU A 1 71 ? 16.786 -12.286 -19.344 1.00 97.19 71 GLU A CA 1
ATOM 530 C C . GLU A 1 71 ? 18.234 -12.329 -18.831 1.00 97.19 71 GLU A C 1
ATOM 532 O O . GLU A 1 71 ? 18.822 -13.405 -18.723 1.00 97.19 71 GLU A O 1
ATOM 537 N N . ALA A 1 72 ? 18.807 -11.175 -18.474 1.00 98.25 72 ALA A N 1
ATOM 538 C CA . ALA A 1 72 ? 20.212 -11.084 -18.076 1.00 98.25 72 ALA A CA 1
ATOM 539 C C . ALA A 1 72 ? 20.467 -11.431 -16.595 1.00 98.25 72 ALA A C 1
ATOM 541 O O . ALA A 1 72 ? 21.498 -12.014 -16.255 1.00 98.25 72 ALA A O 1
ATOM 542 N N . TYR A 1 73 ? 19.544 -11.064 -15.704 1.00 97.62 73 TYR A N 1
ATOM 543 C CA . TYR A 1 73 ? 19.698 -11.103 -14.246 1.00 97.62 73 TYR A CA 1
ATOM 544 C C . TYR A 1 73 ? 18.388 -11.497 -13.530 1.00 97.62 73 TYR A C 1
ATOM 546 O O . TYR A 1 73 ? 17.869 -10.732 -12.710 1.00 97.62 73 TYR A O 1
ATOM 554 N N . PRO A 1 74 ? 17.853 -12.712 -13.761 1.00 95.62 74 PRO A N 1
ATOM 555 C CA . PRO A 1 74 ? 16.546 -13.125 -13.238 1.00 95.62 74 PRO A CA 1
ATOM 556 C C . PRO A 1 74 ? 16.443 -13.075 -11.706 1.00 95.62 74 PRO A C 1
ATOM 558 O O . PRO A 1 74 ? 15.371 -12.826 -11.162 1.00 95.62 74 PRO A O 1
ATOM 561 N N . PHE A 1 75 ? 17.559 -13.251 -10.989 1.00 96.62 75 PHE A N 1
ATOM 562 C CA . PHE A 1 75 ? 17.585 -13.200 -9.523 1.00 96.62 75 PHE A CA 1
ATOM 563 C C . PHE A 1 75 ? 17.206 -11.825 -8.946 1.00 96.62 75 PHE A C 1
ATOM 565 O O . PHE A 1 75 ? 16.868 -11.741 -7.768 1.00 96.62 75 PHE A O 1
ATOM 572 N N . ILE A 1 76 ? 17.249 -10.747 -9.738 1.00 96.56 76 ILE A N 1
ATOM 573 C CA . ILE A 1 76 ? 16.859 -9.402 -9.290 1.00 96.56 76 ILE A CA 1
ATOM 574 C C . ILE A 1 76 ? 15.368 -9.341 -8.931 1.00 96.56 76 ILE A C 1
ATOM 576 O O . ILE A 1 76 ? 15.005 -8.614 -8.005 1.00 96.56 76 ILE A O 1
ATOM 580 N N . ALA A 1 77 ? 14.524 -10.162 -9.570 1.00 95.44 77 ALA A N 1
ATOM 581 C CA . ALA A 1 77 ? 13.106 -10.290 -9.222 1.00 95.44 77 ALA A CA 1
ATOM 582 C C . ALA A 1 77 ? 12.890 -10.764 -7.771 1.00 95.44 77 ALA A C 1
ATOM 584 O O . ALA A 1 77 ? 11.883 -10.440 -7.153 1.00 95.44 77 ALA A O 1
ATOM 585 N N . TYR A 1 78 ? 13.877 -11.409 -7.141 1.00 96.44 78 TYR A N 1
ATOM 586 C CA . TYR A 1 78 ? 13.777 -11.740 -5.718 1.00 96.44 78 TYR A CA 1
ATOM 587 C C . TYR A 1 78 ? 13.613 -10.491 -4.831 1.00 96.44 78 TYR A C 1
ATOM 589 O O . TYR A 1 78 ? 13.010 -10.546 -3.761 1.00 96.44 78 TYR A O 1
ATOM 597 N N . GLY A 1 79 ? 14.097 -9.326 -5.277 1.00 96.19 79 GLY A N 1
ATOM 598 C CA . GLY A 1 79 ? 13.839 -8.053 -4.604 1.00 96.19 79 GLY A CA 1
ATOM 599 C C . GLY A 1 79 ? 12.353 -7.675 -4.582 1.00 96.19 79 GLY A C 1
ATOM 600 O O . GLY A 1 79 ? 11.875 -7.167 -3.566 1.00 96.19 79 GLY A O 1
ATOM 601 N N . THR A 1 80 ? 11.605 -7.952 -5.656 1.00 94.50 80 THR A N 1
ATOM 602 C CA . THR A 1 80 ? 10.155 -7.704 -5.700 1.00 94.50 80 THR A CA 1
ATOM 603 C C . THR A 1 80 ? 9.385 -8.709 -4.850 1.00 94.50 80 THR A C 1
ATOM 605 O O . THR A 1 80 ? 8.415 -8.311 -4.210 1.00 94.50 80 THR A O 1
ATOM 608 N N . ASP A 1 81 ? 9.875 -9.944 -4.705 1.00 97.06 81 ASP A N 1
ATOM 609 C CA . ASP A 1 81 ? 9.296 -10.933 -3.781 1.00 97.06 81 ASP A CA 1
ATOM 610 C C . ASP A 1 81 ? 9.345 -10.455 -2.321 1.00 97.06 81 ASP A C 1
ATOM 612 O O . ASP A 1 81 ? 8.368 -10.577 -1.577 1.00 97.06 81 ASP A O 1
ATOM 616 N N . TRP A 1 82 ? 10.460 -9.849 -1.895 1.00 97.81 82 TRP A N 1
ATOM 617 C CA . TRP A 1 82 ? 10.565 -9.259 -0.554 1.00 97.81 82 TRP A CA 1
ATOM 618 C C . TRP A 1 82 ? 9.636 -8.061 -0.362 1.00 97.81 82 TRP A C 1
ATOM 620 O O . TRP A 1 82 ? 9.063 -7.897 0.718 1.00 97.81 82 TRP A O 1
ATOM 630 N N . LEU A 1 83 ? 9.462 -7.229 -1.393 1.00 95.81 83 LEU A N 1
ATOM 631 C CA . LEU A 1 83 ? 8.511 -6.116 -1.358 1.00 95.81 83 LEU A CA 1
ATOM 632 C C . LEU A 1 83 ? 7.068 -6.623 -1.264 1.00 95.81 83 LEU A C 1
ATOM 634 O O . LEU A 1 83 ? 6.292 -6.100 -0.459 1.00 95.81 83 LEU A O 1
ATOM 638 N N . ALA A 1 84 ? 6.723 -7.664 -2.023 1.00 97.12 84 ALA A N 1
ATOM 639 C CA . ALA A 1 84 ? 5.437 -8.345 -1.944 1.00 97.12 84 ALA A CA 1
ATOM 640 C C . ALA A 1 84 ? 5.198 -8.874 -0.525 1.00 97.12 84 ALA A C 1
ATOM 642 O O . ALA A 1 84 ? 4.194 -8.548 0.114 1.00 97.12 84 ALA A O 1
ATOM 643 N N . PHE A 1 85 ? 6.168 -9.610 0.022 1.00 98.12 85 PHE A N 1
ATOM 644 C CA . PHE A 1 85 ? 6.095 -10.158 1.371 1.00 98.12 85 PHE A CA 1
ATOM 645 C C . PHE A 1 85 ? 5.934 -9.074 2.444 1.00 98.12 85 PHE A C 1
ATOM 647 O O . PHE A 1 85 ? 5.137 -9.243 3.367 1.00 98.12 85 PHE A O 1
ATOM 654 N N . ALA A 1 86 ? 6.619 -7.934 2.312 1.00 97.81 86 ALA A N 1
ATOM 655 C CA . ALA A 1 86 ? 6.458 -6.812 3.231 1.00 97.81 86 ALA A CA 1
ATOM 656 C C . ALA A 1 86 ? 5.005 -6.312 3.264 1.00 97.81 86 ALA A C 1
ATOM 658 O O . ALA A 1 86 ? 4.454 -6.134 4.348 1.00 97.81 86 ALA A O 1
ATOM 659 N N . HIS A 1 87 ? 4.343 -6.161 2.113 1.00 97.88 87 HIS A N 1
ATOM 660 C CA . HIS A 1 87 ? 2.929 -5.770 2.064 1.00 97.88 87 HIS A CA 1
ATOM 661 C C . HIS A 1 87 ? 2.020 -6.798 2.749 1.00 97.88 87 HIS A C 1
ATOM 663 O O . HIS A 1 87 ? 1.132 -6.415 3.514 1.00 97.88 87 HIS A O 1
ATOM 669 N N . LEU A 1 88 ? 2.272 -8.095 2.542 1.00 98.38 88 LEU A N 1
ATOM 670 C CA . LEU A 1 88 ? 1.529 -9.169 3.209 1.00 98.38 88 LEU A CA 1
ATOM 671 C C . LEU A 1 88 ? 1.721 -9.135 4.732 1.00 98.38 88 LEU A C 1
ATOM 673 O O . LEU A 1 88 ? 0.757 -9.285 5.483 1.00 98.38 88 LEU A O 1
ATOM 677 N N . LEU A 1 89 ? 2.946 -8.887 5.201 1.00 98.44 89 LEU A N 1
ATOM 678 C CA . LEU A 1 89 ? 3.254 -8.778 6.627 1.00 98.44 89 LEU A CA 1
ATOM 679 C C . LEU A 1 89 ? 2.596 -7.541 7.256 1.00 98.44 89 LEU A C 1
ATOM 681 O O . LEU A 1 89 ? 2.042 -7.621 8.354 1.00 98.44 89 LEU A O 1
ATOM 685 N N . ILE A 1 90 ? 2.593 -6.409 6.544 1.00 98.12 90 ILE A N 1
ATOM 686 C CA . ILE A 1 90 ? 1.885 -5.190 6.954 1.00 98.12 90 ILE A CA 1
ATOM 687 C C . ILE A 1 90 ? 0.380 -5.472 7.044 1.00 98.12 90 ILE A C 1
ATOM 689 O O . ILE A 1 90 ? -0.241 -5.136 8.051 1.00 98.12 90 ILE A O 1
ATOM 693 N N . ALA A 1 91 ? -0.209 -6.136 6.046 1.00 98.31 91 ALA A N 1
ATOM 694 C CA . ALA A 1 91 ? -1.616 -6.535 6.066 1.00 98.31 91 ALA A CA 1
ATOM 695 C C . ALA A 1 91 ? -1.934 -7.451 7.261 1.00 98.31 91 ALA A C 1
ATOM 697 O O . ALA A 1 91 ? -2.939 -7.249 7.947 1.00 98.31 91 ALA A O 1
ATOM 698 N N . ALA A 1 92 ? -1.052 -8.404 7.573 1.00 98.44 92 ALA A N 1
ATOM 699 C CA . ALA A 1 92 ? -1.191 -9.282 8.731 1.00 98.44 92 ALA A CA 1
ATOM 700 C C . ALA A 1 92 ? -1.170 -8.512 10.065 1.00 98.44 92 ALA A C 1
ATOM 702 O O . ALA A 1 92 ? -1.926 -8.847 10.978 1.00 98.44 92 ALA A O 1
ATOM 703 N N . ALA A 1 93 ? -0.391 -7.431 10.182 1.00 98.19 93 ALA A N 1
ATOM 704 C CA . ALA A 1 93 ? -0.377 -6.594 11.386 1.00 98.19 93 ALA A CA 1
ATOM 705 C C . ALA A 1 93 ? -1.751 -5.956 11.688 1.00 98.19 93 ALA A C 1
ATOM 707 O O . ALA A 1 93 ? -2.106 -5.750 12.852 1.00 98.19 93 ALA A O 1
ATOM 708 N N . PHE A 1 94 ? -2.574 -5.708 10.661 1.00 98.38 94 PHE A N 1
ATOM 709 C CA . PHE A 1 94 ? -3.933 -5.176 10.817 1.00 98.38 94 PHE A CA 1
ATOM 710 C C . PHE A 1 94 ? -4.956 -6.194 11.351 1.00 98.38 94 PHE A C 1
ATOM 712 O O . PHE A 1 94 ? -6.065 -5.796 11.724 1.00 98.38 94 PHE A O 1
ATOM 719 N N . VAL A 1 95 ? -4.596 -7.476 11.493 1.00 98.19 95 VAL A N 1
ATOM 720 C CA . VAL A 1 95 ? -5.449 -8.482 12.155 1.00 98.19 95 VAL A CA 1
ATOM 721 C C . VAL A 1 95 ? -5.754 -8.079 13.601 1.00 98.19 95 VAL A C 1
ATOM 723 O O . VAL A 1 95 ? -6.897 -8.208 14.038 1.00 98.19 95 VAL A O 1
ATOM 726 N N . GLY A 1 96 ? -4.783 -7.511 14.326 1.00 97.56 96 GLY A N 1
ATOM 727 C CA . GLY A 1 96 ? -4.990 -7.017 15.693 1.00 97.56 96 GLY A CA 1
ATOM 728 C C . GLY A 1 96 ? -6.144 -6.005 15.780 1.00 97.56 96 GLY A C 1
ATOM 729 O O . GLY A 1 96 ? -7.125 -6.265 16.479 1.00 97.56 96 GLY A O 1
ATOM 730 N N . PRO A 1 97 ? -6.087 -4.884 15.037 1.00 97.62 97 PRO A N 1
ATOM 731 C CA . PRO A 1 97 ? -7.182 -3.919 14.937 1.00 97.62 97 PRO A CA 1
ATOM 732 C C . PRO A 1 97 ? -8.518 -4.472 14.424 1.00 97.62 97 PRO A C 1
ATOM 734 O O . PRO A 1 97 ? -9.573 -3.986 14.833 1.00 97.62 97 PRO A O 1
ATOM 737 N N . LEU A 1 98 ? -8.510 -5.469 13.534 1.00 97.50 98 LEU A N 1
ATOM 738 C CA . LEU A 1 98 ? -9.741 -6.116 13.063 1.00 97.50 98 LEU A CA 1
ATOM 739 C C . LEU A 1 98 ? -10.441 -6.896 14.187 1.00 97.50 98 LEU A C 1
ATOM 741 O O . LEU A 1 98 ? -11.675 -6.868 14.286 1.00 97.50 98 LEU A O 1
ATOM 745 N N . VAL A 1 99 ? -9.665 -7.559 15.048 1.00 97.12 99 VAL A N 1
ATOM 746 C CA . VAL A 1 99 ? -10.168 -8.294 16.215 1.00 97.12 99 VAL A CA 1
ATOM 747 C C . VAL A 1 99 ? -10.594 -7.321 17.316 1.00 97.12 99 VAL A C 1
ATOM 749 O O . VAL A 1 99 ? -11.773 -7.303 17.681 1.00 97.12 99 VAL A O 1
ATOM 752 N N . ASP A 1 100 ? -9.668 -6.480 17.783 1.00 96.81 100 ASP A N 1
ATOM 753 C CA . ASP A 1 100 ? -9.864 -5.483 18.841 1.00 96.81 100 ASP A CA 1
ATOM 754 C C . ASP A 1 100 ? -9.190 -4.146 18.463 1.00 96.81 100 ASP A C 1
ATOM 756 O O . ASP A 1 100 ? -7.989 -3.955 18.694 1.00 96.81 100 ASP A O 1
ATOM 760 N N . PRO A 1 101 ? -9.945 -3.190 17.894 1.00 96.50 101 PRO A N 1
ATOM 761 C CA . PRO A 1 101 ? -9.386 -1.918 17.449 1.00 96.50 101 PRO A CA 1
ATOM 762 C C . PRO A 1 101 ? -8.981 -0.999 18.603 1.00 96.50 101 PRO A C 1
ATOM 764 O O . PRO A 1 101 ? -8.094 -0.170 18.421 1.00 96.50 101 PRO A O 1
ATOM 767 N N . VAL A 1 102 ? -9.600 -1.118 19.784 1.00 96.88 102 VAL A N 1
ATOM 768 C CA . VAL A 1 102 ? -9.310 -0.226 20.917 1.00 96.88 102 VAL A CA 1
ATOM 769 C C . VAL A 1 102 ? -7.958 -0.583 21.517 1.00 96.88 102 VAL A C 1
ATOM 771 O O . VAL A 1 102 ? -7.112 0.296 21.679 1.00 96.88 102 VAL A O 1
ATOM 774 N N . ARG A 1 103 ? -7.719 -1.874 21.768 1.00 96.50 103 ARG A N 1
ATOM 775 C CA . ARG A 1 103 ? -6.430 -2.359 22.277 1.00 96.50 103 ARG A CA 1
ATOM 776 C C . ARG A 1 103 ? -5.291 -2.140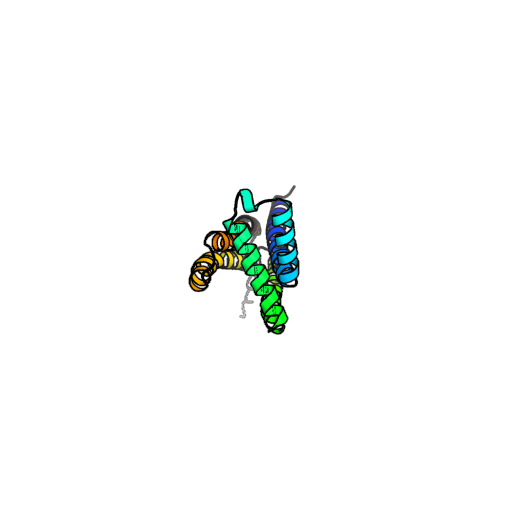 21.280 1.00 96.50 103 ARG A C 1
ATOM 778 O O . ARG A 1 103 ? -4.167 -1.880 21.694 1.00 96.50 103 ARG A O 1
ATOM 785 N N . ASN A 1 104 ? -5.583 -2.210 19.981 1.00 98.12 104 ASN A N 1
ATOM 786 C CA . ASN A 1 104 ? -4.589 -2.120 18.907 1.00 98.12 104 ASN A CA 1
ATOM 787 C C . ASN A 1 104 ? -4.620 -0.780 18.149 1.00 98.12 104 ASN A C 1
ATOM 789 O O . ASN A 1 104 ? -4.154 -0.700 17.012 1.00 98.12 104 ASN A O 1
ATOM 793 N N . VAL A 1 105 ? -5.140 0.293 18.759 1.00 97.94 105 VAL A N 1
ATOM 794 C CA . VAL A 1 105 ? -5.305 1.605 18.100 1.00 97.94 105 VAL A CA 1
ATOM 795 C C . VAL A 1 105 ? -3.997 2.159 17.527 1.00 97.94 105 VAL A C 1
ATOM 797 O O . VAL A 1 105 ? -4.011 2.863 16.516 1.00 97.94 105 VAL A O 1
ATOM 800 N N . TRP A 1 106 ? -2.861 1.812 18.137 1.00 98.50 106 TRP A N 1
ATOM 801 C CA . TRP A 1 106 ? -1.548 2.237 17.666 1.00 98.50 106 TRP A CA 1
ATOM 802 C C . TRP A 1 106 ? -1.244 1.742 16.248 1.00 98.50 106 TRP A C 1
ATOM 804 O O . TRP A 1 106 ? -0.682 2.505 15.474 1.00 98.50 106 TRP A O 1
ATOM 814 N N . VAL A 1 107 ? -1.683 0.541 15.853 1.00 98.69 107 VAL A N 1
ATOM 815 C CA . VAL A 1 107 ? -1.454 0.018 14.490 1.00 98.69 107 VAL A CA 1
ATOM 816 C C . VAL A 1 107 ? -2.153 0.890 13.440 1.00 98.69 107 VAL A C 1
ATOM 818 O O . VAL A 1 107 ? -1.611 1.123 12.365 1.00 98.69 107 VAL A O 1
ATOM 821 N N . ILE A 1 108 ? -3.323 1.453 13.767 1.00 98.56 108 ILE A N 1
ATOM 822 C CA . ILE A 1 108 ? -4.034 2.393 12.884 1.00 98.56 108 ILE A CA 1
ATOM 823 C C . ILE A 1 108 ? -3.235 3.698 12.740 1.00 98.56 108 ILE A C 1
ATOM 825 O O . ILE A 1 108 ? -3.098 4.227 11.640 1.00 98.56 108 ILE A O 1
ATOM 829 N N . VAL A 1 109 ? -2.682 4.211 13.845 1.00 98.69 109 VAL A N 1
ATOM 830 C CA . VAL A 1 109 ? -1.831 5.415 13.838 1.00 98.69 109 VAL A CA 1
ATOM 831 C C . VAL A 1 109 ? -0.536 5.165 13.067 1.00 98.69 109 VAL A C 1
ATOM 833 O O . VAL A 1 109 ? -0.148 5.988 12.247 1.00 98.69 109 VAL A O 1
ATOM 836 N N . TRP A 1 110 ? 0.105 4.021 13.284 1.00 98.69 110 TRP A N 1
ATOM 837 C CA . TRP A 1 110 ? 1.290 3.603 12.547 1.00 98.69 110 TRP A CA 1
ATOM 838 C C . TRP A 1 110 ? 1.011 3.485 11.043 1.00 98.69 110 TRP A C 1
ATOM 840 O O . TRP A 1 110 ? 1.798 3.984 10.245 1.00 98.69 110 TRP A O 1
ATOM 850 N N . GLY A 1 111 ? -0.150 2.954 10.647 1.00 98.44 111 GLY A N 1
ATOM 851 C CA . GLY A 1 111 ? -0.589 2.953 9.250 1.00 98.44 111 GLY A CA 1
ATOM 852 C C . GLY A 1 111 ? -0.690 4.360 8.651 1.00 98.44 111 GLY A C 1
ATOM 853 O O . GLY A 1 111 ? -0.269 4.579 7.519 1.00 98.44 111 GLY A O 1
ATOM 854 N N . LEU A 1 112 ? -1.182 5.342 9.414 1.00 98.75 112 LEU A N 1
ATOM 855 C CA . LEU A 1 112 ? -1.216 6.746 8.978 1.00 98.75 112 LEU A CA 1
ATOM 856 C C . LEU A 1 112 ? 0.186 7.355 8.851 1.00 98.75 112 LEU A C 1
ATOM 858 O O . LEU A 1 112 ? 0.429 8.124 7.924 1.00 98.75 112 LEU A O 1
ATOM 862 N N . LEU A 1 113 ? 1.113 7.000 9.746 1.00 98.62 113 LEU A N 1
ATOM 863 C CA . LEU A 1 113 ? 2.516 7.406 9.632 1.00 98.62 113 LEU A CA 1
ATOM 864 C C . LEU A 1 113 ? 3.166 6.808 8.380 1.00 98.62 113 LEU A C 1
ATOM 866 O O . LEU A 1 113 ? 3.858 7.525 7.663 1.00 98.62 113 LEU A O 1
ATOM 870 N N . ALA A 1 114 ? 2.896 5.536 8.074 1.00 98.12 114 ALA A N 1
ATOM 871 C CA . ALA A 1 114 ? 3.331 4.905 6.831 1.00 98.12 114 ALA A CA 1
ATOM 872 C C . ALA A 1 114 ? 2.754 5.625 5.601 1.00 98.12 114 ALA A C 1
ATOM 874 O O . ALA A 1 114 ? 3.507 5.956 4.690 1.00 98.12 114 ALA A O 1
ATOM 875 N N . CYS A 1 115 ? 1.459 5.967 5.606 1.00 98.38 115 CYS A N 1
ATOM 876 C CA . CYS A 1 115 ? 0.834 6.743 4.528 1.00 98.38 115 CYS A CA 1
ATOM 877 C C . CYS A 1 115 ? 1.525 8.098 4.313 1.00 98.38 115 CYS A C 1
ATOM 879 O O . CYS A 1 115 ? 1.801 8.478 3.178 1.00 98.38 115 CYS A O 1
ATOM 881 N N . ALA A 1 116 ? 1.839 8.814 5.397 1.00 98.44 116 ALA A N 1
ATOM 882 C CA . ALA A 1 116 ? 2.572 10.074 5.321 1.00 98.44 116 ALA A CA 1
ATOM 883 C C . ALA A 1 116 ? 4.012 9.878 4.820 1.00 98.44 116 ALA A C 1
ATOM 885 O O . ALA A 1 116 ? 4.503 10.709 4.064 1.00 98.44 116 ALA A O 1
ATOM 886 N N . GLY A 1 117 ? 4.670 8.779 5.205 1.00 98.19 117 GLY A N 1
ATOM 887 C CA . GLY A 1 117 ? 6.032 8.434 4.794 1.00 98.19 117 GLY A CA 1
ATOM 888 C C . GLY A 1 117 ? 6.179 8.078 3.311 1.00 98.19 117 GLY A C 1
ATOM 889 O O . GLY A 1 117 ? 7.240 8.324 2.740 1.00 98.19 117 GLY A O 1
ATOM 890 N N . ILE A 1 118 ? 5.121 7.577 2.661 1.00 97.81 118 ILE A N 1
ATOM 891 C CA . ILE A 1 118 ? 5.116 7.299 1.212 1.00 97.81 118 ILE A CA 1
ATOM 892 C C . ILE A 1 118 ? 5.372 8.579 0.403 1.00 97.81 118 ILE A C 1
ATOM 894 O O . ILE A 1 118 ? 6.089 8.534 -0.592 1.00 97.81 118 ILE A O 1
ATOM 898 N N . ILE A 1 119 ? 4.848 9.729 0.841 1.00 97.88 119 ILE A N 1
ATOM 899 C CA . ILE A 1 119 ? 4.959 10.995 0.101 1.00 97.88 119 ILE A CA 1
ATOM 900 C C . ILE A 1 119 ? 6.422 11.436 -0.098 1.00 97.88 119 ILE A C 1
ATOM 902 O O . ILE A 1 119 ? 6.846 11.567 -1.249 1.00 97.88 119 ILE A O 1
ATOM 906 N N . PRO A 1 120 ? 7.231 11.650 0.962 1.00 97.81 120 PRO A N 1
ATOM 907 C CA . PRO A 1 120 ? 8.631 12.017 0.790 1.00 97.81 120 PRO A CA 1
ATOM 908 C C . PRO A 1 120 ? 9.447 10.894 0.144 1.00 97.81 120 PRO A C 1
ATOM 910 O O . PRO A 1 120 ? 10.353 11.191 -0.631 1.00 97.81 120 PRO A O 1
ATOM 913 N N . LEU A 1 121 ? 9.123 9.620 0.407 1.00 97.56 121 LEU A N 1
ATOM 914 C CA . LEU A 1 121 ? 9.803 8.493 -0.230 1.00 97.56 121 LEU A CA 1
ATOM 915 C C . LEU A 1 121 ? 9.654 8.548 -1.756 1.00 97.56 121 LEU A C 1
ATOM 917 O O . LEU A 1 121 ? 10.662 8.538 -2.458 1.00 97.56 121 LEU A O 1
ATOM 921 N N . ALA A 1 122 ? 8.423 8.650 -2.262 1.00 97.00 122 ALA A N 1
ATOM 922 C CA . ALA A 1 122 ? 8.142 8.707 -3.693 1.00 97.00 122 ALA A CA 1
ATOM 923 C C . ALA A 1 122 ? 8.738 9.966 -4.340 1.00 97.00 122 ALA A C 1
ATOM 925 O O . ALA A 1 122 ? 9.361 9.872 -5.395 1.00 97.00 122 ALA A O 1
ATOM 926 N N . ALA A 1 123 ? 8.626 11.126 -3.680 1.00 97.38 123 ALA A N 1
ATOM 927 C CA . ALA A 1 123 ? 9.156 12.388 -4.199 1.00 97.38 123 ALA A CA 1
ATOM 928 C C . ALA A 1 123 ? 10.685 12.358 -4.336 1.00 97.38 123 ALA A C 1
ATOM 930 O O . ALA A 1 123 ? 11.237 12.711 -5.375 1.00 97.38 123 ALA A O 1
ATOM 931 N N . ILE A 1 124 ? 11.387 11.931 -3.283 1.00 98.00 124 ILE A N 1
ATOM 932 C CA . ILE A 1 124 ? 12.851 11.963 -3.245 1.00 98.00 124 ILE A CA 1
ATOM 933 C C . ILE A 1 124 ? 13.416 10.818 -4.078 1.00 98.00 124 ILE A C 1
ATOM 935 O O . ILE A 1 124 ? 14.229 11.034 -4.973 1.00 98.00 124 ILE A O 1
ATOM 939 N N . ALA A 1 125 ? 12.991 9.588 -3.797 1.00 97.50 125 ALA A N 1
ATOM 940 C CA . ALA A 1 125 ? 13.563 8.408 -4.425 1.00 97.50 125 ALA A CA 1
ATOM 941 C C . ALA A 1 125 ? 13.145 8.285 -5.897 1.00 97.50 125 ALA A C 1
ATOM 943 O O . ALA A 1 125 ? 13.928 7.791 -6.708 1.00 97.50 125 ALA A O 1
ATOM 944 N N . GLY A 1 126 ? 11.947 8.769 -6.244 1.00 96.69 126 GLY A N 1
ATOM 945 C CA . GLY A 1 126 ? 11.494 8.905 -7.623 1.00 96.69 126 GLY A CA 1
ATOM 946 C C . GLY A 1 126 ? 12.330 9.920 -8.397 1.00 96.69 126 GLY A C 1
ATOM 947 O O . GLY A 1 126 ? 12.831 9.595 -9.471 1.00 96.69 126 GLY A O 1
ATOM 948 N N . ALA A 1 127 ? 12.570 11.109 -7.833 1.00 96.38 127 ALA A N 1
ATOM 949 C CA . ALA A 1 127 ? 13.409 12.124 -8.470 1.00 96.38 127 ALA A CA 1
ATOM 950 C C . ALA A 1 127 ? 14.864 11.660 -8.649 1.00 96.38 127 ALA A C 1
ATOM 952 O O . ALA A 1 127 ? 15.416 11.794 -9.739 1.00 96.38 127 ALA A O 1
ATOM 953 N N . VAL A 1 128 ? 15.468 11.055 -7.619 1.00 98.25 128 VAL A N 1
ATOM 954 C CA . VAL A 1 128 ? 16.848 10.529 -7.676 1.00 98.25 128 VAL A CA 1
ATOM 955 C C . VAL A 1 128 ? 17.009 9.460 -8.761 1.00 98.25 128 VAL A C 1
ATOM 957 O O . VAL A 1 128 ? 18.063 9.378 -9.384 1.00 98.25 128 VAL A O 1
ATOM 960 N N . ARG A 1 129 ? 15.974 8.650 -9.005 1.00 96.44 129 ARG A N 1
ATOM 961 C CA . ARG A 1 129 ? 15.982 7.586 -10.021 1.00 96.44 129 ARG A CA 1
ATOM 962 C C . ARG A 1 129 ? 15.422 8.021 -11.380 1.00 96.44 129 ARG A C 1
ATOM 964 O O . ARG A 1 129 ? 15.311 7.187 -12.270 1.00 96.44 129 ARG A O 1
ATOM 971 N N . GLY A 1 130 ? 15.074 9.298 -11.551 1.00 95.38 130 GLY A N 1
ATOM 972 C CA . GLY A 1 130 ? 14.588 9.835 -12.824 1.00 95.38 130 GLY A CA 1
ATOM 973 C C . GLY A 1 130 ? 13.180 9.378 -13.223 1.00 95.38 130 GLY A C 1
ATOM 974 O O . GLY A 1 130 ? 12.867 9.367 -14.411 1.00 95.38 130 GLY A O 1
ATOM 975 N N . LEU A 1 131 ? 12.322 9.001 -12.268 1.00 96.56 131 LEU A N 1
ATOM 976 C CA . LEU A 1 131 ? 10.938 8.617 -12.563 1.00 96.56 131 LEU A CA 1
ATOM 977 C C . LEU A 1 131 ? 10.118 9.850 -12.986 1.00 96.56 131 LEU A C 1
ATOM 979 O O . LEU A 1 131 ? 10.241 10.903 -12.348 1.00 96.56 131 LEU A O 1
ATOM 983 N N . PRO A 1 132 ? 9.217 9.738 -13.982 1.00 96.00 132 PRO A N 1
ATOM 984 C CA . PRO A 1 132 ? 8.317 10.821 -14.359 1.00 96.00 132 PRO A CA 1
ATOM 985 C C . PRO A 1 132 ? 7.445 11.275 -13.189 1.00 96.00 132 PRO A C 1
ATOM 987 O O . PRO A 1 132 ? 6.957 10.454 -12.410 1.00 96.00 132 PRO A O 1
ATOM 990 N N . LEU A 1 133 ? 7.161 12.579 -13.114 1.00 95.19 133 LEU A N 1
ATOM 991 C CA . LEU A 1 133 ? 6.343 13.144 -12.035 1.00 95.19 133 LEU A CA 1
ATOM 992 C C . LEU A 1 133 ? 4.962 12.477 -11.941 1.00 95.19 133 LEU A C 1
ATOM 994 O O . LEU A 1 133 ? 4.492 12.200 -10.845 1.00 95.19 133 LEU A O 1
ATOM 998 N N . GLY A 1 134 ? 4.337 12.164 -13.081 1.00 93.88 134 GLY A N 1
ATOM 999 C CA . GLY A 1 134 ? 3.056 11.453 -13.107 1.00 93.88 134 GLY A CA 1
ATOM 1000 C C . GLY A 1 134 ? 3.109 10.091 -12.409 1.00 93.88 134 GLY A C 1
ATOM 1001 O O . GLY A 1 134 ? 2.171 9.740 -11.703 1.00 93.88 134 GLY A O 1
ATOM 1002 N N . TRP A 1 135 ? 4.224 9.364 -12.531 1.00 95.00 135 TRP A N 1
ATOM 1003 C CA . TRP A 1 135 ? 4.413 8.082 -11.852 1.00 95.00 135 TRP A CA 1
ATOM 1004 C C . TRP A 1 135 ? 4.595 8.263 -10.345 1.00 95.00 135 TRP A C 1
ATOM 1006 O O . TRP A 1 135 ? 3.938 7.597 -9.554 1.00 95.00 135 TRP A O 1
ATOM 1016 N N . GLN A 1 136 ? 5.403 9.246 -9.941 1.00 96.81 136 GLN A N 1
ATOM 1017 C CA . GLN A 1 136 ? 5.573 9.581 -8.525 1.00 96.81 136 GLN A CA 1
ATOM 1018 C C . GLN A 1 136 ? 4.237 9.975 -7.872 1.00 96.81 136 GLN A C 1
ATOM 1020 O O . GLN A 1 136 ? 3.970 9.602 -6.734 1.00 96.81 136 GLN A O 1
ATOM 1025 N N . LEU A 1 137 ? 3.369 10.699 -8.588 1.00 96.81 137 LEU A N 1
ATOM 1026 C CA . LEU A 1 137 ? 2.030 11.055 -8.105 1.00 96.81 137 LEU A CA 1
ATOM 1027 C C . LEU A 1 137 ? 1.122 9.828 -7.938 1.00 96.81 137 LEU A C 1
ATOM 1029 O O . LEU A 1 137 ? 0.338 9.788 -6.988 1.00 96.81 137 LEU A O 1
ATOM 1033 N N . ILE A 1 138 ? 1.239 8.828 -8.818 1.00 95.06 138 ILE A N 1
ATOM 1034 C CA . ILE A 1 138 ? 0.544 7.543 -8.662 1.00 95.06 138 ILE A CA 1
ATOM 1035 C C . ILE A 1 138 ? 1.024 6.853 -7.379 1.00 95.06 138 ILE A C 1
ATOM 1037 O O . ILE A 1 138 ? 0.188 6.493 -6.551 1.00 95.06 138 ILE A O 1
ATOM 1041 N N . ASP A 1 139 ? 2.334 6.774 -7.144 1.00 94.81 139 ASP A N 1
ATOM 1042 C CA . ASP A 1 139 ? 2.897 6.168 -5.928 1.00 94.81 139 ASP A CA 1
ATOM 1043 C C . ASP A 1 139 ? 2.409 6.877 -4.650 1.00 94.81 139 ASP A C 1
ATOM 1045 O O . ASP A 1 139 ? 1.983 6.242 -3.682 1.00 94.81 139 ASP A O 1
ATOM 1049 N N . MET A 1 140 ? 2.385 8.214 -4.649 1.00 97.94 140 MET A N 1
ATOM 1050 C CA . MET A 1 140 ? 1.867 9.006 -3.524 1.00 97.94 140 MET A CA 1
ATOM 1051 C C . MET A 1 140 ? 0.373 8.779 -3.278 1.00 97.94 140 MET A C 1
ATOM 1053 O O . MET A 1 140 ? -0.082 8.828 -2.129 1.00 97.94 140 MET A O 1
ATOM 1057 N N . SER A 1 141 ? -0.399 8.531 -4.339 1.00 97.06 141 SER A N 1
ATOM 1058 C CA . SER A 1 141 ? -1.849 8.364 -4.244 1.00 97.06 141 SER A CA 1
ATOM 1059 C C . SER A 1 141 ? -2.244 7.174 -3.369 1.00 97.06 141 SER A C 1
ATOM 1061 O O . SER A 1 141 ? -3.238 7.274 -2.651 1.00 97.06 141 SER A O 1
ATOM 1063 N N . PHE A 1 142 ? -1.440 6.104 -3.323 1.00 94.81 142 PHE A N 1
ATOM 1064 C CA . PHE A 1 142 ? -1.691 4.956 -2.446 1.00 94.81 142 PHE A CA 1
ATOM 1065 C C . PHE A 1 142 ? -1.739 5.369 -0.973 1.00 94.81 142 PHE A C 1
ATOM 1067 O O . PHE A 1 142 ? -2.673 5.006 -0.257 1.00 94.81 142 PHE A O 1
ATOM 1074 N N . GLY A 1 143 ? -0.781 6.191 -0.531 1.00 96.12 143 GLY A N 1
ATOM 1075 C CA . GLY A 1 143 ? -0.757 6.724 0.831 1.00 96.12 143 GLY A CA 1
ATOM 1076 C C . GLY A 1 143 ? -1.966 7.616 1.121 1.00 96.12 143 GLY A C 1
ATOM 1077 O O . GLY A 1 143 ? -2.614 7.469 2.156 1.00 96.12 143 GLY A O 1
ATOM 1078 N N . VAL A 1 144 ? -2.323 8.504 0.190 1.00 97.12 144 VAL A N 1
ATOM 1079 C CA . VAL A 1 144 ? -3.470 9.416 0.349 1.00 97.12 144 VAL A CA 1
ATOM 1080 C C . VAL A 1 144 ? -4.792 8.648 0.417 1.00 97.12 144 VAL A C 1
ATOM 1082 O O . VAL A 1 144 ? -5.605 8.890 1.312 1.00 97.12 144 VAL A O 1
ATOM 1085 N N . VAL A 1 145 ? -5.005 7.696 -0.493 1.00 97.62 145 VAL A N 1
ATOM 1086 C CA . VAL A 1 145 ? -6.233 6.896 -0.569 1.00 97.62 145 VAL A CA 1
ATOM 1087 C C . VAL A 1 145 ? -6.365 5.985 0.649 1.00 97.62 145 VAL A C 1
ATOM 1089 O O . VAL A 1 145 ? -7.454 5.908 1.215 1.00 97.62 145 VAL A O 1
ATOM 1092 N N . ALA A 1 146 ? -5.282 5.350 1.108 1.00 97.88 146 ALA A N 1
ATOM 1093 C CA . ALA A 1 146 ? -5.293 4.512 2.309 1.00 97.88 146 ALA A CA 1
ATOM 1094 C C . ALA A 1 146 ? -5.477 5.323 3.606 1.00 97.88 146 ALA A C 1
ATOM 1096 O O . ALA A 1 146 ? -6.103 4.841 4.557 1.00 97.88 146 ALA A O 1
ATOM 1097 N N . ALA A 1 147 ? -5.002 6.572 3.656 1.00 98.44 147 ALA A N 1
ATOM 1098 C CA . ALA A 1 147 ? -5.164 7.428 4.827 1.00 98.44 147 ALA A CA 1
ATOM 1099 C C . ALA A 1 147 ? -6.640 7.723 5.140 1.00 98.44 147 ALA A C 1
ATOM 1101 O O . ALA A 1 147 ? -7.014 7.767 6.311 1.00 98.44 147 ALA A O 1
ATOM 1102 N N . VAL A 1 148 ? -7.502 7.873 4.128 1.00 98.44 148 VAL A N 1
ATOM 1103 C CA . VAL A 1 148 ? -8.934 8.174 4.318 1.00 98.44 148 VAL A CA 1
ATOM 1104 C C . VAL A 1 148 ? -9.648 7.131 5.200 1.00 98.44 148 VAL A C 1
ATOM 1106 O O . VAL A 1 148 ? -10.158 7.508 6.264 1.00 98.44 148 VAL A O 1
ATOM 1109 N N . PRO A 1 149 ? -9.692 5.828 4.851 1.00 98.31 149 PRO A N 1
ATOM 1110 C CA . PRO A 1 149 ? -10.311 4.817 5.703 1.00 98.31 149 PRO A CA 1
ATOM 1111 C C . PRO A 1 149 ? -9.593 4.663 7.051 1.00 98.31 149 PRO A C 1
ATOM 1113 O O . PRO A 1 149 ? -10.267 4.432 8.056 1.00 98.31 149 PRO A O 1
ATOM 1116 N N . LEU A 1 150 ? -8.270 4.847 7.128 1.00 98.69 150 LEU A N 1
ATOM 1117 C CA . LEU A 1 150 ? -7.532 4.782 8.396 1.00 98.69 150 LEU A CA 1
ATOM 1118 C C . LEU A 1 150 ? -7.907 5.917 9.360 1.00 98.69 150 LEU A C 1
ATOM 1120 O O . LEU A 1 150 ? -8.118 5.665 10.548 1.00 98.69 150 LEU A O 1
ATOM 1124 N N . VAL A 1 151 ? -8.058 7.152 8.872 1.00 98.75 151 VAL A N 1
ATOM 1125 C CA . VAL A 1 151 ? -8.520 8.289 9.685 1.00 98.75 151 VAL A CA 1
ATOM 1126 C C . VAL A 1 151 ? -9.935 8.029 10.198 1.00 98.75 151 VAL A C 1
ATOM 1128 O O . VAL A 1 151 ? -10.204 8.214 11.388 1.00 98.75 151 VAL A O 1
ATOM 1131 N N . LEU A 1 152 ? -10.839 7.548 9.338 1.00 98.38 152 LEU A N 1
ATOM 1132 C CA . LEU A 1 152 ? -12.204 7.199 9.742 1.00 98.38 152 LEU A CA 1
ATOM 1133 C C . LEU A 1 152 ? -12.214 6.086 10.801 1.00 98.38 152 LEU A C 1
ATOM 1135 O O . LEU A 1 152 ? -12.876 6.224 11.837 1.00 98.38 152 LEU A O 1
ATOM 1139 N N . ALA A 1 153 ? -11.427 5.027 10.593 1.00 98.44 153 ALA A N 1
ATOM 1140 C CA . ALA A 1 153 ? -11.255 3.942 11.552 1.00 98.44 153 ALA A CA 1
ATOM 1141 C C . ALA A 1 153 ? -10.715 4.457 12.893 1.00 98.44 153 ALA A C 1
ATOM 1143 O O . ALA A 1 153 ? -11.245 4.087 13.942 1.00 98.44 153 ALA A O 1
ATOM 1144 N N . LEU A 1 154 ? -9.731 5.360 12.889 1.00 98.56 154 LEU A N 1
ATOM 1145 C CA . LEU A 1 154 ? -9.171 5.962 14.100 1.00 98.56 154 LEU A CA 1
ATOM 1146 C C . LEU A 1 154 ? -10.212 6.790 14.863 1.00 98.56 154 LEU A C 1
ATOM 1148 O O . LEU A 1 154 ? -10.357 6.643 16.080 1.00 98.56 154 LEU A O 1
ATOM 1152 N N . ILE A 1 155 ? -10.965 7.641 14.159 1.00 97.94 155 ILE A N 1
ATOM 1153 C CA . ILE A 1 155 ? -12.021 8.473 14.754 1.00 97.94 155 ILE A CA 1
ATOM 1154 C C . ILE A 1 155 ? -13.067 7.588 15.432 1.00 97.94 155 ILE A C 1
ATOM 1156 O O . ILE A 1 155 ? -13.435 7.831 16.585 1.00 97.94 155 ILE A O 1
ATOM 1160 N N . TRP A 1 156 ? -13.554 6.556 14.743 1.00 97.50 156 TRP A N 1
ATOM 1161 C CA . TRP A 1 156 ? -14.567 5.662 15.297 1.00 97.50 156 TRP A CA 1
ATOM 1162 C C . TRP A 1 156 ? -14.022 4.766 16.404 1.00 97.50 156 TRP A C 1
ATOM 1164 O O . TRP A 1 156 ? -14.731 4.553 17.383 1.00 97.50 156 TRP A O 1
ATOM 1174 N N . THR A 1 157 ? -12.765 4.331 16.325 1.00 97.25 157 THR A N 1
ATOM 1175 C CA . THR A 1 157 ? -12.095 3.575 17.395 1.00 97.25 157 THR A CA 1
ATOM 1176 C C . THR A 1 157 ? -12.015 4.396 18.680 1.00 97.25 157 THR A C 1
ATOM 1178 O O . THR A 1 157 ? -12.401 3.924 19.746 1.00 97.25 157 THR A O 1
ATOM 1181 N N . ARG A 1 158 ? -11.629 5.675 18.591 1.00 96.00 158 ARG A N 1
ATOM 1182 C CA . ARG A 1 158 ? -11.613 6.593 19.744 1.00 96.00 158 ARG A CA 1
ATOM 1183 C C . ARG A 1 158 ? -13.013 6.893 20.289 1.00 96.00 158 ARG A C 1
ATOM 1185 O O . ARG A 1 158 ? -13.176 7.140 21.481 1.00 96.00 158 ARG A O 1
ATOM 1192 N N . ARG A 1 159 ? -14.045 6.898 19.438 1.00 94.50 159 ARG A N 1
ATOM 1193 C CA . ARG A 1 159 ? -15.449 6.999 19.886 1.00 94.50 159 ARG A CA 1
ATOM 1194 C C . ARG A 1 159 ? -15.897 5.731 20.611 1.00 94.50 159 ARG A C 1
ATOM 1196 O O . ARG A 1 159 ? -16.531 5.852 21.651 1.00 94.50 159 ARG A O 1
ATOM 1203 N N . LEU A 1 160 ? -15.542 4.557 20.091 1.00 93.88 160 LEU A N 1
ATOM 1204 C CA . LEU A 1 160 ? -15.842 3.267 20.707 1.00 93.88 160 LEU A CA 1
ATOM 1205 C C . LEU A 1 160 ? -15.184 3.152 22.088 1.00 93.88 160 LEU A C 1
ATOM 1207 O O . LEU A 1 160 ? -15.870 2.818 23.045 1.00 93.88 160 LEU A O 1
ATOM 1211 N N . ALA A 1 161 ? -13.908 3.530 22.210 1.00 92.75 161 ALA A N 1
ATOM 1212 C CA . ALA A 1 161 ? -13.166 3.504 23.471 1.00 92.75 161 ALA A CA 1
ATOM 1213 C C . ALA A 1 161 ? -13.816 4.356 24.576 1.00 92.75 161 ALA A C 1
ATOM 1215 O O . ALA A 1 161 ? -13.900 3.921 25.717 1.00 92.75 161 ALA A O 1
ATOM 1216 N N . ARG A 1 162 ? -14.339 5.545 24.240 1.00 90.00 162 ARG A N 1
ATOM 1217 C CA . ARG A 1 162 ? -15.039 6.419 25.205 1.00 90.00 162 ARG A CA 1
ATOM 1218 C C . ARG A 1 162 ? -16.366 5.850 25.710 1.00 90.00 162 ARG A C 1
ATOM 1220 O O . ARG A 1 162 ? -16.840 6.279 26.753 1.00 90.00 162 ARG A O 1
ATOM 1227 N N . GLY A 1 163 ? -16.977 4.931 24.964 1.00 83.12 163 GLY A N 1
ATOM 1228 C CA . GLY A 1 163 ? -18.202 4.245 25.375 1.00 83.12 163 GLY A CA 1
ATOM 1229 C C . GLY A 1 163 ? -17.964 3.035 26.283 1.00 83.12 163 GLY A C 1
ATOM 1230 O O . GLY A 1 163 ? -18.937 2.443 26.739 1.00 83.12 163 GLY A O 1
ATOM 1231 N N . ILE A 1 164 ? -16.705 2.649 26.525 1.00 73.00 164 ILE A N 1
ATOM 1232 C CA . ILE A 1 164 ? -16.325 1.517 27.376 1.00 73.00 164 ILE A CA 1
ATOM 1233 C C . ILE A 1 164 ? -15.935 2.075 28.755 1.00 73.00 164 ILE A C 1
ATOM 1235 O O . ILE A 1 164 ? -14.978 2.847 28.835 1.00 73.00 164 ILE A O 1
ATOM 1239 N N . PRO A 1 165 ? -16.648 1.724 29.843 1.00 67.69 165 PRO A N 1
ATOM 1240 C CA . PRO A 1 165 ? -16.239 2.099 31.194 1.00 67.69 165 PRO A CA 1
ATOM 1241 C C . PRO A 1 165 ? -14.830 1.564 31.497 1.00 67.69 165 PRO A C 1
ATOM 1243 O O . PRO A 1 165 ? -14.519 0.444 31.080 1.00 67.69 165 PRO A O 1
ATOM 1246 N N . PRO A 1 166 ? -13.975 2.308 32.222 1.00 65.56 166 PRO A N 1
ATOM 1247 C CA . PRO A 1 166 ? -12.689 1.775 32.657 1.00 65.56 166 PRO A CA 1
ATOM 1248 C C . PRO A 1 166 ? -12.910 0.496 33.474 1.00 65.56 166 PRO A C 1
ATOM 1250 O O . PRO A 1 166 ? -13.868 0.407 34.246 1.00 65.56 166 PRO A O 1
ATOM 1253 N N . ALA A 1 167 ? -12.033 -0.497 33.297 1.00 64.38 167 ALA A N 1
ATOM 1254 C CA . ALA A 1 167 ? -12.048 -1.691 34.135 1.00 64.38 167 ALA A CA 1
ATOM 1255 C C . ALA A 1 167 ? -11.987 -1.257 35.607 1.00 64.38 167 ALA A C 1
ATOM 1257 O O . ALA A 1 167 ? -11.158 -0.417 35.964 1.00 64.38 167 ALA A O 1
ATOM 1258 N N . ASN A 1 168 ? -12.902 -1.780 36.429 1.00 64.38 168 ASN A N 1
ATOM 1259 C CA . ASN A 1 168 ? -13.003 -1.425 37.842 1.00 64.38 168 ASN A CA 1
ATOM 1260 C C . ASN A 1 168 ? -11.612 -1.590 38.480 1.00 64.38 168 ASN A C 1
ATOM 1262 O O . ASN A 1 168 ? -11.065 -2.696 38.389 1.00 64.38 168 ASN A O 1
ATOM 1266 N N . PRO A 1 169 ? -11.002 -0.538 39.060 1.00 64.00 169 PRO A N 1
AT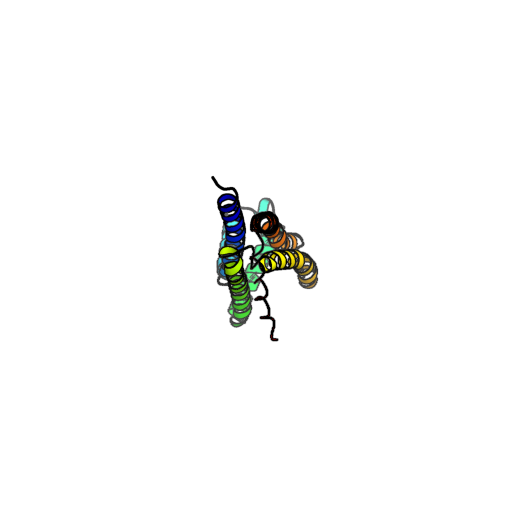OM 1267 C CA . PRO A 1 169 ? -9.721 -0.700 39.725 1.00 64.00 169 PRO A CA 1
ATOM 1268 C C . PRO A 1 169 ? -9.885 -1.790 40.783 1.00 64.00 169 PRO A C 1
ATOM 1270 O O . PRO A 1 169 ? -10.856 -1.771 41.545 1.00 64.00 169 PRO A O 1
ATOM 1273 N N . VAL A 1 170 ? -8.969 -2.765 40.786 1.00 66.69 170 VAL A N 1
ATOM 1274 C CA . VAL A 1 170 ? -8.868 -3.770 41.848 1.00 66.69 170 VAL A CA 1
ATOM 1275 C C . VAL A 1 170 ? -8.879 -2.991 43.158 1.00 66.69 170 VAL A C 1
ATOM 1277 O O . VAL A 1 170 ? -7.950 -2.224 43.420 1.00 66.69 170 VAL A O 1
ATOM 1280 N N . ARG A 1 171 ? -9.972 -3.087 43.931 1.00 64.25 171 ARG A N 1
ATOM 1281 C CA . ARG A 1 171 ? -10.020 -2.435 45.241 1.00 64.25 171 ARG A CA 1
ATOM 1282 C C . ARG A 1 171 ? -8.855 -3.021 46.032 1.00 64.25 171 ARG A C 1
ATOM 1284 O O . ARG A 1 171 ? -8.778 -4.248 46.095 1.00 64.25 171 ARG A O 1
ATOM 1291 N N . PRO A 1 172 ? -7.953 -2.199 46.595 1.00 65.19 172 PRO A N 1
ATOM 1292 C CA . PRO A 1 172 ? -6.980 -2.730 47.531 1.00 65.19 172 PRO A CA 1
ATOM 1293 C C . PRO A 1 172 ? -7.769 -3.467 48.612 1.00 65.19 172 PRO A C 1
ATOM 1295 O O . PRO A 1 172 ? -8.727 -2.906 49.155 1.00 65.19 172 PRO A O 1
ATOM 1298 N N . GLU A 1 173 ? -7.432 -4.738 48.849 1.00 68.62 173 GLU A N 1
ATOM 1299 C CA . GLU A 1 173 ? -8.047 -5.479 49.944 1.00 68.62 173 GLU A CA 1
ATOM 1300 C C . GLU A 1 173 ? -7.882 -4.660 51.228 1.00 68.62 173 GLU A C 1
ATOM 1302 O O . GLU A 1 173 ? -6.824 -4.038 51.416 1.00 68.62 173 GLU A O 1
ATOM 1307 N N . PRO A 1 174 ? -8.912 -4.592 52.092 1.00 68.06 174 PRO A N 1
ATOM 1308 C CA . PRO A 1 174 ? -8.765 -3.951 53.383 1.00 68.06 174 PRO A CA 1
ATOM 1309 C C . PRO A 1 174 ? -7.574 -4.614 54.065 1.00 68.06 174 PRO A C 1
ATOM 1311 O O . PRO A 1 174 ? -7.619 -5.809 54.342 1.00 68.06 174 PRO A O 1
ATOM 1314 N N . ARG A 1 175 ? -6.490 -3.860 54.289 1.00 67.75 175 ARG A N 1
ATOM 1315 C CA . ARG A 1 175 ? -5.423 -4.327 55.171 1.00 67.75 175 ARG A CA 1
ATOM 1316 C C . ARG A 1 175 ? -6.108 -4.612 56.496 1.00 67.75 175 ARG A C 1
ATOM 1318 O O . ARG A 1 175 ? -6.557 -3.671 57.152 1.00 67.75 175 ARG A O 1
ATOM 1325 N N . GLU A 1 176 ? -6.257 -5.892 56.825 1.00 64.19 176 GLU A N 1
ATOM 1326 C CA . GLU A 1 176 ? -6.679 -6.311 58.148 1.00 64.19 176 GLU A CA 1
ATOM 1327 C C . GLU A 1 176 ? -5.826 -5.535 59.142 1.00 64.19 176 GLU A C 1
ATOM 1329 O O . GLU A 1 176 ? -4.593 -5.551 59.095 1.00 64.19 176 GLU A O 1
ATOM 1334 N N . ALA A 1 177 ? -6.514 -4.776 59.985 1.00 58.88 177 ALA A N 1
ATOM 1335 C CA . ALA A 1 177 ? -5.937 -4.143 61.143 1.00 58.88 177 ALA A CA 1
ATOM 1336 C C . ALA A 1 177 ? -5.394 -5.251 62.061 1.00 58.88 177 ALA A C 1
ATOM 1338 O O . ALA A 1 177 ? -6.106 -5.745 62.932 1.00 58.88 177 ALA A O 1
ATOM 1339 N N . ALA A 1 178 ? -4.149 -5.667 61.837 1.00 57.28 178 ALA A N 1
ATOM 1340 C CA . ALA A 1 178 ? -3.298 -6.244 62.868 1.00 57.28 178 ALA A CA 1
ATOM 1341 C C . ALA A 1 178 ? -2.895 -5.058 63.765 1.00 57.28 178 ALA A C 1
ATOM 1343 O O . ALA A 1 178 ? -2.201 -4.155 63.300 1.00 57.28 178 ALA A O 1
ATOM 1344 N N . ARG A 1 179 ? -3.600 -4.803 64.874 1.00 53.34 179 ARG A N 1
ATOM 1345 C CA . ARG A 1 179 ? -3.467 -5.479 66.179 1.00 53.34 179 ARG A CA 1
ATOM 1346 C C . ARG A 1 179 ? -2.024 -5.537 66.649 1.00 53.34 179 ARG A C 1
ATOM 1348 O O . ARG A 1 179 ? -1.234 -6.253 66.004 1.00 53.34 179 ARG A O 1
#

Sequence (179 aa):
MTLAPALLRRIRFCLAVVVLGLLVSGVTAFPLREELSFARDVLAQLNVGSVLPGAVWWVNHVAEGLDATAEAYPFIAYGTDWLAFAHLLIAAAFVGPLVDPVRNVWVIVWGLLACAGIIPLAAIAGAVRGLPLGWQLIDMSFGVVAAVPLVLALIWTRRLARGIPPANPVRPEPREAAR

Organism: Microbacterium testaceum (strain StLB037) (NCBI:txid979556)

pLDDT: mean 92.49, std 10.4, range [50.28, 98.75]